Protein AF-A0A1I8GU26-F1 (afdb_monomer)

Structure (mmCIF, N/CA/C/O backbone):
data_AF-A0A1I8GU26-F1
#
_entry.id   AF-A0A1I8GU26-F1
#
loop_
_atom_site.group_PDB
_atom_site.id
_atom_site.type_symbol
_atom_site.label_atom_id
_atom_site.label_alt_id
_atom_site.label_comp_id
_atom_site.label_asym_id
_atom_site.label_entity_id
_atom_site.label_seq_id
_atom_site.pdbx_PDB_ins_code
_atom_site.Cartn_x
_atom_site.Cartn_y
_atom_site.Cartn_z
_atom_site.occupancy
_atom_site.B_iso_or_equiv
_atom_site.auth_seq_id
_atom_site.auth_comp_id
_atom_site.auth_asym_id
_atom_site.auth_atom_id
_atom_site.pdbx_PDB_model_num
ATOM 1 N N . PRO A 1 1 ? 0.086 -17.808 -29.754 1.00 52.16 1 PRO A N 1
ATOM 2 C CA . PRO A 1 1 ? 1.299 -17.183 -30.331 1.00 52.16 1 PRO A CA 1
ATOM 3 C C . PRO A 1 1 ? 2.529 -18.068 -30.088 1.00 52.16 1 PRO A C 1
ATOM 5 O O . PRO A 1 1 ? 2.944 -18.240 -28.947 1.00 52.16 1 PRO A O 1
ATOM 8 N N . GLU A 1 2 ? 3.057 -18.685 -31.145 1.00 65.00 2 GLU A N 1
ATOM 9 C CA . GLU A 1 2 ? 4.268 -19.510 -31.078 1.00 65.00 2 GLU A CA 1
ATOM 10 C C . GLU A 1 2 ? 5.501 -18.603 -30.985 1.00 65.00 2 GLU A C 1
ATOM 12 O O . GLU A 1 2 ? 5.896 -17.970 -31.966 1.00 65.00 2 GLU A O 1
ATOM 17 N N . GLY A 1 3 ? 6.093 -18.501 -29.796 1.00 73.81 3 GLY A N 1
ATOM 18 C CA . GLY A 1 3 ? 7.360 -17.798 -29.618 1.00 73.81 3 GLY A CA 1
ATOM 19 C C . GLY A 1 3 ? 8.488 -18.549 -30.324 1.00 73.81 3 GLY A C 1
ATOM 20 O O . GLY A 1 3 ? 8.673 -19.742 -30.096 1.00 73.81 3 GLY A O 1
ATOM 21 N N . ARG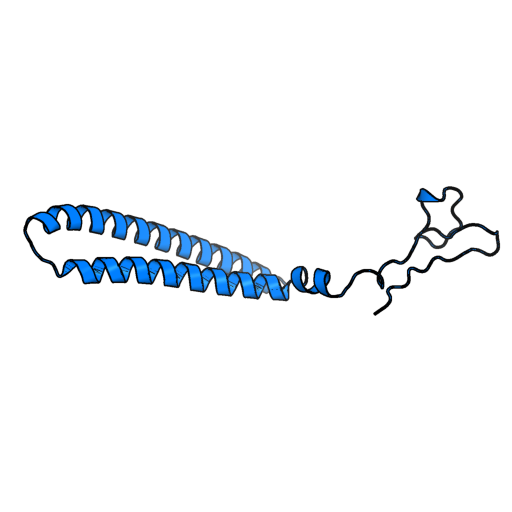 A 1 4 ? 9.241 -17.866 -31.193 1.00 77.12 4 ARG A N 1
ATOM 22 C CA . ARG A 1 4 ? 10.399 -18.443 -31.897 1.00 77.12 4 ARG A CA 1
ATOM 23 C C . ARG A 1 4 ? 11.679 -17.752 -31.466 1.00 77.12 4 ARG A C 1
ATOM 25 O O . ARG A 1 4 ? 11.842 -16.561 -31.723 1.00 77.12 4 ARG A O 1
ATOM 32 N N . ALA A 1 5 ? 12.592 -18.506 -30.867 1.00 84.56 5 ALA A N 1
ATOM 33 C CA . ALA A 1 5 ? 13.937 -18.027 -30.589 1.00 84.56 5 ALA A CA 1
ATOM 34 C C . ALA A 1 5 ? 14.768 -18.000 -31.881 1.00 84.56 5 ALA A C 1
ATOM 36 O O . ALA A 1 5 ? 14.712 -18.940 -32.675 1.00 84.56 5 ALA A O 1
ATOM 37 N N . HIS A 1 6 ? 15.550 -16.937 -32.085 1.00 85.88 6 HIS A N 1
ATOM 38 C CA . HIS A 1 6 ? 16.431 -16.806 -33.248 1.00 85.88 6 HIS A CA 1
ATOM 39 C C . HIS A 1 6 ? 17.897 -16.684 -32.838 1.00 85.88 6 HIS A C 1
ATOM 41 O O . HIS A 1 6 ? 18.242 -16.006 -31.863 1.00 85.88 6 HIS A O 1
ATOM 47 N N . ARG A 1 7 ? 18.766 -17.320 -33.627 1.00 87.19 7 ARG A N 1
ATOM 48 C CA . ARG A 1 7 ? 20.215 -17.335 -33.444 1.00 87.19 7 ARG A CA 1
ATOM 49 C C . ARG A 1 7 ? 20.905 -17.235 -34.802 1.00 87.19 7 ARG A C 1
ATOM 51 O O . ARG A 1 7 ? 20.496 -17.902 -35.746 1.00 87.19 7 ARG A O 1
ATOM 58 N N . VAL A 1 8 ? 21.948 -16.412 -34.893 1.00 87.44 8 VAL A N 1
ATOM 59 C CA . VAL A 1 8 ? 22.626 -16.101 -36.162 1.00 87.44 8 VAL A CA 1
ATOM 60 C C . VAL A 1 8 ? 23.948 -16.855 -36.266 1.00 87.44 8 VAL A C 1
ATOM 62 O O . VAL A 1 8 ? 24.790 -16.770 -35.367 1.00 87.44 8 VAL A O 1
ATOM 65 N N . CYS A 1 9 ? 24.131 -17.571 -37.375 1.00 86.62 9 CYS A N 1
ATOM 66 C CA . CYS A 1 9 ? 25.395 -18.206 -37.735 1.00 86.62 9 CYS A CA 1
ATOM 67 C C . CYS A 1 9 ? 26.225 -17.260 -38.615 1.00 86.62 9 CYS A C 1
ATOM 69 O O . CYS A 1 9 ? 25.715 -16.693 -39.580 1.00 86.62 9 CYS A O 1
ATOM 71 N N . HIS A 1 10 ? 27.497 -17.084 -38.272 1.00 85.94 10 HIS A N 1
ATOM 72 C CA . HIS A 1 10 ? 28.463 -16.330 -39.061 1.00 85.94 10 HIS A CA 1
ATOM 73 C C . HIS A 1 10 ? 28.966 -17.171 -40.244 1.00 85.94 10 HIS A C 1
ATOM 75 O O . HIS A 1 10 ? 29.015 -18.397 -40.168 1.00 85.94 10 HIS A O 1
ATOM 81 N N . SER A 1 11 ? 29.429 -16.524 -41.317 1.00 86.56 11 SER A N 1
ATOM 82 C CA . SER A 1 11 ? 29.968 -17.191 -42.518 1.00 86.56 11 SER A CA 1
ATOM 83 C C . SER A 1 11 ? 31.167 -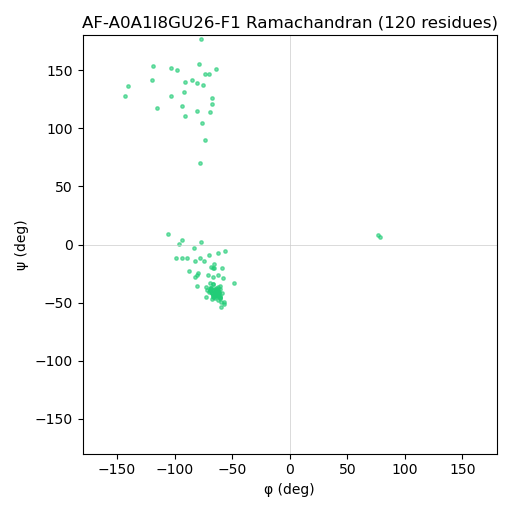18.110 -42.243 1.00 86.56 11 SER A C 1
ATOM 85 O O . SER A 1 11 ? 31.446 -19.014 -43.022 1.00 86.56 11 SER A O 1
ATOM 87 N N . SER A 1 12 ? 31.850 -17.921 -41.111 1.00 85.19 12 SER A N 1
ATOM 88 C CA . SER A 1 12 ? 32.919 -18.806 -40.628 1.00 85.19 12 SER A CA 1
ATOM 89 C C . SER A 1 12 ? 32.418 -20.112 -39.989 1.00 85.19 12 SER A C 1
ATOM 91 O O . SER A 1 12 ? 33.231 -20.875 -39.475 1.00 85.19 12 SER A O 1
ATOM 93 N N . GLY A 1 13 ? 31.103 -20.354 -39.958 1.00 85.00 13 GLY A N 1
ATOM 94 C CA . GLY A 1 13 ? 30.480 -21.518 -39.315 1.00 85.00 13 GLY A CA 1
ATOM 95 C C . GLY A 1 13 ? 30.360 -21.408 -37.791 1.00 85.00 13 GLY A C 1
ATOM 96 O O . GLY A 1 13 ? 29.976 -22.371 -37.130 1.00 85.00 13 GLY A O 1
ATOM 97 N N . ARG A 1 14 ? 30.692 -20.245 -37.215 1.00 86.50 14 ARG A N 1
ATOM 98 C CA . ARG A 1 14 ? 30.631 -19.978 -35.770 1.00 86.50 14 ARG A CA 1
ATOM 99 C C . ARG A 1 14 ? 29.408 -19.142 -35.406 1.00 86.50 14 ARG A C 1
ATOM 101 O O . ARG A 1 14 ? 28.922 -18.347 -36.204 1.00 86.50 14 ARG A O 1
ATOM 108 N N . TRP A 1 15 ? 28.917 -19.297 -34.182 1.00 88.25 15 TRP A N 1
ATOM 109 C CA . TRP A 1 15 ? 27.800 -18.497 -33.676 1.00 88.25 15 TRP A CA 1
ATOM 110 C C . TRP A 1 15 ? 28.237 -17.071 -33.354 1.00 88.25 15 TRP A C 1
ATOM 112 O O . TRP A 1 15 ? 29.358 -16.858 -32.898 1.00 88.25 15 TRP A O 1
ATOM 122 N N . LEU A 1 16 ? 27.339 -16.105 -33.546 1.00 88.00 16 LEU A N 1
ATOM 123 C CA . LEU A 1 16 ? 27.596 -14.722 -33.153 1.00 88.00 16 LEU A CA 1
ATOM 124 C C . LEU A 1 16 ? 27.363 -14.499 -31.652 1.00 88.00 16 LEU A C 1
ATOM 126 O O . LEU A 1 16 ? 26.412 -15.025 -31.064 1.00 88.00 16 LEU A O 1
ATOM 130 N N . GLY A 1 17 ? 28.254 -13.723 -31.038 1.00 84.75 17 GLY A N 1
ATOM 131 C CA . GLY A 1 17 ? 28.089 -13.137 -29.711 1.00 84.75 17 GLY A CA 1
ATOM 132 C C . GLY A 1 17 ? 27.158 -11.924 -29.733 1.00 84.75 17 GLY A C 1
ATOM 133 O O . GLY A 1 17 ? 26.667 -11.510 -30.784 1.00 84.75 17 GLY A O 1
ATOM 134 N N . GLY A 1 18 ? 26.891 -11.355 -28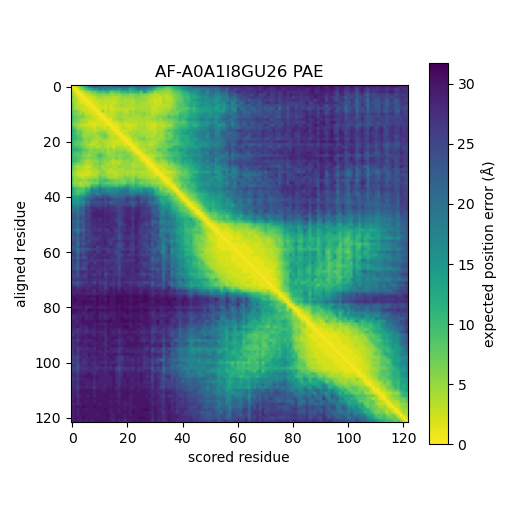.554 1.00 78.19 18 GLY A N 1
ATOM 135 C CA . GLY A 1 18 ? 26.040 -10.158 -28.427 1.00 78.19 18 GLY A CA 1
ATOM 136 C C . GLY A 1 18 ? 26.674 -8.901 -29.027 1.00 78.19 18 GLY A C 1
ATOM 137 O O . GLY A 1 18 ? 25.978 -7.951 -29.358 1.00 78.19 18 GLY A O 1
ATOM 138 N N . ASP A 1 19 ? 27.988 -8.939 -29.202 1.00 79.88 19 ASP A N 1
ATOM 139 C CA . ASP A 1 19 ? 28.847 -7.955 -29.853 1.00 79.88 19 ASP A CA 1
ATOM 140 C C . ASP A 1 19 ? 28.894 -8.100 -31.385 1.00 79.88 19 ASP A C 1
ATOM 142 O O . ASP A 1 19 ? 29.538 -7.301 -32.057 1.00 79.88 19 ASP A O 1
ATOM 146 N N . GLY A 1 20 ? 28.223 -9.107 -31.959 1.00 78.81 20 GLY A N 1
ATOM 147 C CA . GLY A 1 20 ? 28.213 -9.343 -33.405 1.00 78.81 20 GLY A CA 1
ATOM 148 C C . GLY A 1 20 ? 29.496 -9.980 -33.948 1.00 78.81 20 GLY A C 1
ATOM 149 O O . GLY A 1 20 ? 29.632 -10.124 -35.163 1.00 78.81 20 GLY A O 1
ATOM 150 N N . HIS A 1 21 ? 30.409 -10.414 -33.075 1.00 83.75 21 HIS A N 1
ATOM 151 C CA . HIS A 1 21 ? 31.614 -11.146 -33.456 1.00 83.75 21 HIS A CA 1
ATOM 152 C C . HIS A 1 21 ? 31.426 -12.664 -33.294 1.00 83.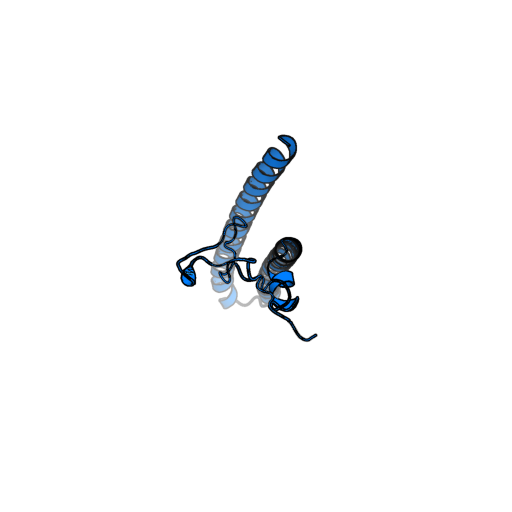75 21 HIS A C 1
ATOM 154 O O . HIS A 1 21 ? 30.649 -13.114 -32.447 1.00 83.75 21 HIS A O 1
ATOM 160 N N . PRO A 1 22 ? 32.102 -13.494 -34.111 1.00 82.88 22 PRO A N 1
ATOM 161 C CA . PRO A 1 22 ? 32.026 -14.943 -33.978 1.00 82.88 22 PRO A CA 1
ATOM 162 C C . PRO A 1 22 ? 32.685 -15.386 -32.669 1.00 82.88 22 PRO A C 1
ATOM 164 O O . PRO A 1 22 ? 33.875 -15.159 -32.455 1.00 82.88 22 PRO A O 1
ATOM 167 N N . VAL A 1 23 ? 31.921 -16.053 -31.807 1.00 84.88 23 VAL A N 1
ATOM 168 C CA . VAL A 1 23 ? 32.431 -16.574 -30.536 1.00 84.88 23 VAL A CA 1
ATOM 169 C C . VAL A 1 23 ? 32.948 -17.999 -30.701 1.00 84.88 23 VAL A C 1
ATOM 171 O O . VAL A 1 23 ? 32.349 -18.830 -31.383 1.00 84.88 23 VAL A O 1
ATOM 174 N N . GLU A 1 24 ? 34.069 -18.292 -30.047 1.00 80.94 24 GLU A N 1
ATOM 175 C CA . GLU A 1 24 ? 34.635 -19.645 -29.982 1.00 80.94 24 GLU A CA 1
ATOM 176 C C . GLU A 1 24 ? 33.926 -20.499 -28.923 1.00 80.94 24 GLU A C 1
ATOM 178 O O . GLU A 1 24 ? 33.662 -21.681 -29.122 1.00 80.94 24 GLU A O 1
ATOM 183 N N . ASN A 1 25 ? 33.536 -19.861 -27.817 1.00 78.81 25 ASN A N 1
ATOM 184 C CA . ASN A 1 25 ? 32.811 -20.498 -26.727 1.00 78.81 25 ASN A CA 1
ATOM 185 C C . ASN A 1 25 ? 31.306 -20.311 -26.907 1.00 78.81 25 ASN A C 1
ATOM 187 O O . ASN A 1 25 ? 30.798 -19.187 -26.863 1.00 78.81 25 ASN A O 1
ATOM 191 N N . ILE A 1 26 ? 30.581 -21.423 -27.042 1.00 76.19 26 ILE A N 1
ATOM 192 C CA . ILE A 1 26 ? 29.134 -21.411 -27.280 1.00 76.19 26 ILE A CA 1
ATOM 193 C C . ILE A 1 26 ? 28.344 -20.760 -26.137 1.00 76.19 26 ILE A C 1
ATOM 195 O O . ILE A 1 26 ? 27.294 -20.184 -26.378 1.00 76.19 26 ILE A O 1
ATOM 199 N N . SER A 1 27 ? 28.867 -20.775 -24.910 1.00 75.12 27 SER A N 1
ATOM 200 C CA . SER A 1 27 ? 28.254 -20.150 -23.730 1.00 75.12 27 SER A CA 1
ATOM 201 C C . SER A 1 27 ? 28.193 -18.619 -23.814 1.00 75.12 27 SER A C 1
ATOM 203 O O . SER A 1 27 ? 27.399 -18.008 -23.109 1.00 75.12 27 SER A O 1
ATOM 205 N N . LYS A 1 28 ? 29.013 -17.992 -24.672 1.00 79.06 28 LYS A N 1
ATOM 206 C CA . LYS A 1 28 ? 29.024 -16.535 -24.904 1.00 79.06 28 LYS A CA 1
ATOM 207 C C . LYS 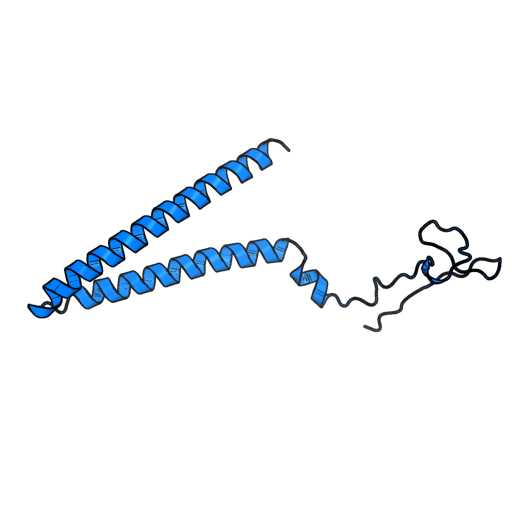A 1 28 ? 28.192 -16.102 -26.113 1.00 79.06 28 LYS A C 1
ATOM 209 O O . LYS A 1 28 ? 28.152 -14.920 -26.444 1.00 79.06 28 LYS A O 1
ATOM 214 N N . SER A 1 29 ? 27.555 -17.042 -26.806 1.00 81.50 29 SER A N 1
ATOM 215 C CA . SER A 1 29 ? 26.759 -16.727 -27.989 1.00 81.50 29 SER A CA 1
ATOM 216 C C . SER A 1 29 ? 25.482 -15.982 -27.630 1.00 81.50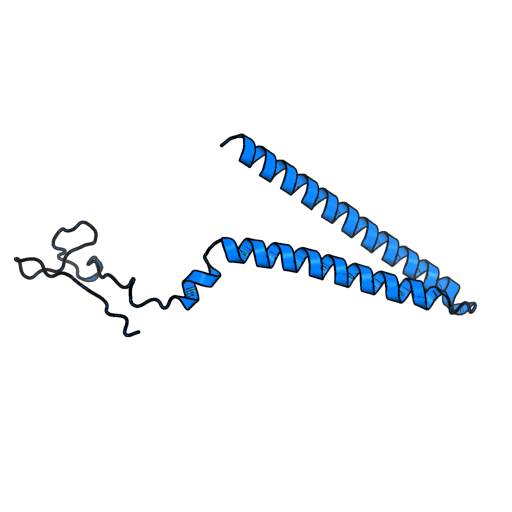 29 SER A C 1
ATOM 218 O O . SER A 1 29 ? 24.839 -16.300 -26.628 1.00 81.50 29 SER A O 1
ATOM 220 N N . PHE A 1 30 ? 25.047 -15.094 -28.511 1.00 85.25 30 PHE A N 1
ATOM 221 C CA . PHE A 1 30 ? 23.775 -14.414 -28.364 1.00 85.25 30 PHE A CA 1
ATOM 222 C C . PHE A 1 30 ? 22.626 -15.244 -28.933 1.00 85.25 30 PHE A C 1
ATOM 224 O O . PHE A 1 30 ? 22.750 -15.909 -29.961 1.00 85.25 30 PHE A O 1
ATOM 231 N N . SER A 1 31 ? 21.482 -15.224 -28.259 1.00 85.06 31 SER A N 1
ATOM 232 C CA . SER A 1 31 ? 20.243 -15.834 -28.739 1.00 85.06 31 SER A CA 1
ATOM 233 C C . SER A 1 31 ? 19.081 -14.944 -28.325 1.00 85.06 31 SER A C 1
ATOM 235 O O . SER A 1 31 ? 18.976 -14.549 -27.165 1.00 85.06 31 SER A O 1
ATOM 237 N N . ASN A 1 32 ? 18.237 -14.588 -29.291 1.00 82.12 32 ASN A N 1
ATOM 238 C CA . ASN A 1 32 ? 17.131 -13.677 -29.057 1.00 82.12 32 ASN A CA 1
ATOM 239 C C . ASN A 1 32 ? 15.879 -14.473 -28.663 1.00 82.12 32 ASN A C 1
ATOM 241 O O . ASN A 1 32 ? 15.295 -15.166 -29.495 1.00 82.12 32 ASN A O 1
ATOM 245 N N . TYR A 1 33 ? 15.482 -14.342 -27.396 1.00 81.94 33 TYR A N 1
ATOM 246 C CA . TYR A 1 33 ? 14.303 -14.983 -26.803 1.00 81.94 33 TYR A CA 1
ATOM 247 C C . TYR A 1 33 ? 13.139 -14.009 -26.567 1.00 81.94 33 TYR A C 1
ATOM 249 O O . TYR A 1 33 ? 12.162 -14.374 -25.918 1.00 81.94 33 TYR A O 1
ATOM 257 N N . SER A 1 34 ? 13.215 -12.772 -27.069 1.00 74.88 34 SER A N 1
ATOM 258 C CA . SER A 1 34 ? 12.222 -11.714 -26.790 1.00 74.88 34 SER A CA 1
ATOM 259 C C . SER A 1 34 ? 10.788 -12.086 -27.186 1.00 74.88 34 SER A C 1
ATOM 261 O O . SER A 1 34 ? 9.834 -11.671 -26.542 1.00 74.88 34 SER A O 1
ATOM 263 N N . THR A 1 35 ? 10.634 -12.931 -28.199 1.00 72.94 35 THR A N 1
ATOM 264 C CA . THR A 1 35 ? 9.360 -13.470 -28.697 1.00 72.94 35 THR A CA 1
ATOM 265 C C . THR A 1 35 ? 8.843 -14.671 -27.900 1.00 72.94 35 THR A C 1
ATOM 267 O O . THR A 1 35 ? 7.697 -15.073 -28.084 1.00 72.94 35 THR A O 1
ATOM 270 N N . CYS A 1 36 ? 9.679 -15.281 -27.054 1.00 73.81 36 CYS A N 1
ATOM 271 C CA . CYS A 1 36 ? 9.337 -16.458 -26.250 1.00 73.81 36 CYS A CA 1
ATOM 272 C C . CYS A 1 36 ? 8.702 -16.076 -24.907 1.00 73.81 36 CYS A C 1
ATOM 274 O O . CYS A 1 36 ? 7.974 -16.877 -24.323 1.00 73.81 36 CYS A O 1
ATOM 276 N N . PHE A 1 37 ? 8.946 -14.855 -24.429 1.00 66.12 37 PHE A N 1
ATOM 277 C CA . PHE A 1 37 ? 8.293 -14.335 -23.235 1.00 66.12 37 PHE A CA 1
ATOM 278 C C . PHE A 1 37 ? 6.890 -13.841 -23.595 1.00 66.12 37 PHE A C 1
ATOM 280 O O . PHE A 1 37 ? 6.714 -12.913 -24.384 1.00 66.12 37 PHE A O 1
ATOM 287 N N . SER A 1 38 ? 5.873 -14.503 -23.039 1.00 62.78 38 SER A N 1
ATOM 288 C CA . SER A 1 38 ? 4.480 -14.100 -23.226 1.00 62.78 38 SER A CA 1
ATOM 289 C C . SER A 1 38 ? 4.243 -12.709 -22.608 1.00 62.78 38 SER A C 1
ATOM 291 O O . SER A 1 38 ? 4.877 -12.366 -21.606 1.00 62.78 38 SER A O 1
ATOM 293 N N . PRO A 1 39 ? 3.299 -11.909 -23.138 1.00 59.34 39 PRO A N 1
ATOM 294 C CA . PRO A 1 39 ? 3.006 -10.571 -22.617 1.00 59.34 39 PRO A CA 1
ATOM 295 C C . PRO A 1 39 ? 2.489 -10.565 -21.168 1.00 59.34 39 PRO A C 1
ATOM 297 O O . PRO A 1 39 ? 2.346 -9.496 -20.577 1.00 59.34 39 PRO A O 1
ATOM 300 N N . PHE A 1 40 ? 2.222 -11.735 -20.579 1.00 55.97 40 PHE A N 1
ATOM 301 C CA . PHE A 1 40 ? 1.684 -11.861 -19.230 1.00 55.97 40 PHE A CA 1
ATOM 302 C C . PHE A 1 40 ? 2.688 -11.444 -18.144 1.00 55.97 40 PHE A C 1
ATOM 304 O O . PHE A 1 40 ? 2.292 -10.866 -17.138 1.00 55.97 40 PHE A O 1
ATOM 311 N N . SER A 1 41 ? 3.994 -11.664 -18.350 1.00 54.94 41 SER A N 1
ATOM 312 C CA . SER A 1 41 ? 5.006 -11.296 -17.343 1.00 54.94 41 SER A CA 1
ATOM 313 C C . SER A 1 41 ? 5.359 -9.805 -17.362 1.00 54.94 41 SER A C 1
ATOM 315 O O . SER A 1 41 ? 5.798 -9.254 -16.355 1.00 54.94 41 SER A O 1
ATOM 317 N N . ASN A 1 42 ? 5.164 -9.146 -18.503 1.00 53.81 42 ASN A N 1
ATOM 318 C CA . ASN A 1 42 ? 5.585 -7.763 -18.731 1.00 53.81 42 ASN A CA 1
ATOM 319 C C . ASN A 1 42 ? 4.561 -6.781 -18.152 1.00 53.81 42 ASN A C 1
ATOM 321 O O . ASN A 1 42 ? 4.913 -5.680 -17.752 1.00 53.81 42 ASN A O 1
ATOM 325 N N . GLN A 1 43 ? 3.292 -7.192 -18.091 1.00 52.03 43 GLN A N 1
ATOM 326 C CA . GLN A 1 43 ? 2.185 -6.378 -17.588 1.00 52.03 43 GLN A CA 1
ATOM 327 C C . GLN A 1 43 ? 2.244 -6.178 -16.064 1.00 52.03 43 GLN A C 1
ATOM 329 O O . GLN A 1 43 ? 1.760 -5.175 -15.552 1.00 52.03 43 GLN A O 1
ATOM 334 N N . PHE A 1 44 ? 2.875 -7.110 -15.341 1.00 50.62 44 PHE A N 1
ATOM 335 C CA . PHE A 1 44 ? 3.103 -6.991 -13.898 1.00 50.62 44 PHE A CA 1
ATOM 336 C C . PHE A 1 44 ? 4.314 -6.100 -13.559 1.00 50.62 44 PHE A C 1
ATOM 338 O O . PHE A 1 44 ? 4.359 -5.499 -12.491 1.00 50.62 44 PHE A O 1
ATOM 345 N N . LEU A 1 45 ? 5.289 -6.003 -14.471 1.00 53.84 45 LEU A N 1
ATOM 346 C CA . LEU A 1 45 ? 6.532 -5.241 -14.282 1.00 53.84 45 LEU A CA 1
ATOM 347 C C . LEU A 1 45 ? 6.501 -3.847 -14.929 1.00 53.84 45 LEU A C 1
ATOM 349 O O . LEU A 1 45 ? 7.378 -3.031 -14.647 1.00 53.84 45 LEU A O 1
ATOM 353 N N . ASP A 1 46 ? 5.507 -3.556 -15.772 1.00 53.94 46 ASP A N 1
ATOM 354 C CA . ASP A 1 46 ? 5.292 -2.221 -16.321 1.00 53.94 46 ASP A CA 1
ATOM 355 C C . ASP A 1 46 ? 4.822 -1.290 -15.192 1.00 53.94 46 ASP A C 1
ATOM 357 O O . ASP A 1 46 ? 3.754 -1.478 -14.606 1.00 53.94 46 ASP A O 1
ATOM 361 N N . GLY A 1 47 ? 5.644 -0.294 -14.846 1.00 53.53 47 GLY A N 1
ATOM 362 C CA . GLY A 1 47 ? 5.502 0.560 -13.656 1.00 53.53 47 GLY A CA 1
ATOM 363 C C . GLY A 1 47 ? 4.169 1.314 -13.514 1.00 53.53 47 GLY A C 1
ATOM 364 O O . GLY A 1 47 ? 3.921 1.914 -12.470 1.00 53.53 47 GLY A O 1
ATOM 365 N N . LYS A 1 48 ? 3.286 1.249 -14.518 1.00 52.69 48 LYS A N 1
ATOM 366 C CA . LYS A 1 48 ? 1.878 1.656 -14.424 1.00 52.69 48 LYS A CA 1
ATOM 367 C C . LYS A 1 48 ? 1.076 0.808 -13.428 1.00 52.69 48 LYS A C 1
ATOM 369 O O . LYS A 1 48 ? 0.331 1.376 -12.638 1.00 52.69 48 LYS A O 1
ATOM 374 N N . SER A 1 49 ? 1.277 -0.511 -13.406 1.00 53.94 49 SER A N 1
ATOM 375 C CA . SER A 1 49 ? 0.542 -1.428 -12.518 1.00 53.94 49 SER A CA 1
ATOM 376 C C . SER A 1 49 ? 0.915 -1.218 -11.044 1.00 53.94 49 SER A C 1
ATOM 378 O O . SER A 1 49 ? 0.059 -1.189 -10.163 1.00 53.94 49 SER A O 1
ATOM 380 N N . SER A 1 50 ? 2.194 -0.939 -10.768 1.00 57.41 50 SER A N 1
ATOM 381 C CA . SER A 1 50 ? 2.676 -0.659 -9.407 1.00 57.41 50 SER A CA 1
ATOM 382 C C . SER A 1 50 ? 2.005 0.575 -8.778 1.00 57.41 50 SER A C 1
ATOM 384 O O . SER A 1 50 ? 1.645 0.560 -7.600 1.00 57.41 50 SER A O 1
ATOM 386 N N . ALA A 1 51 ? 1.759 1.626 -9.570 1.00 61.81 51 ALA A N 1
ATOM 387 C CA . ALA A 1 51 ? 1.067 2.824 -9.094 1.00 61.81 51 ALA A CA 1
ATOM 388 C C . ALA A 1 51 ? -0.410 2.551 -8.763 1.00 61.81 51 ALA A C 1
ATOM 390 O O . ALA A 1 51 ? -0.903 3.010 -7.734 1.00 61.81 51 ALA A O 1
ATOM 391 N N . GLU A 1 52 ? -1.107 1.777 -9.595 1.00 65.31 52 GLU A N 1
ATOM 392 C CA . GLU A 1 52 ? -2.513 1.425 -9.365 1.00 65.31 52 GLU A CA 1
ATOM 393 C C . GLU A 1 52 ? -2.677 0.543 -8.125 1.00 65.31 52 GLU A C 1
ATOM 395 O O . GLU A 1 52 ? -3.509 0.836 -7.266 1.00 65.31 52 GLU A O 1
ATOM 400 N N . ILE A 1 53 ? -1.825 -0.475 -7.968 1.00 73.31 53 ILE A N 1
ATOM 401 C CA . ILE A 1 53 ? -1.834 -1.359 -6.794 1.00 73.31 53 ILE A CA 1
ATOM 402 C C . ILE A 1 53 ? -1.525 -0.563 -5.517 1.00 73.31 53 ILE A C 1
ATOM 404 O O . ILE A 1 53 ? -2.148 -0.794 -4.480 1.00 73.31 53 ILE A O 1
ATOM 408 N N . SER A 1 54 ? -0.614 0.414 -5.589 1.00 74.06 54 SER A N 1
ATOM 409 C CA . SER A 1 54 ? -0.293 1.288 -4.457 1.00 74.06 54 SER A CA 1
ATOM 410 C C . SER A 1 54 ? -1.471 2.179 -4.051 1.00 74.06 54 SER A C 1
ATOM 412 O O . SER A 1 54 ? -1.748 2.296 -2.859 1.00 74.06 54 SER A O 1
ATOM 414 N N . ILE A 1 55 ? -2.188 2.774 -5.010 1.00 77.31 55 ILE A N 1
ATOM 415 C CA . I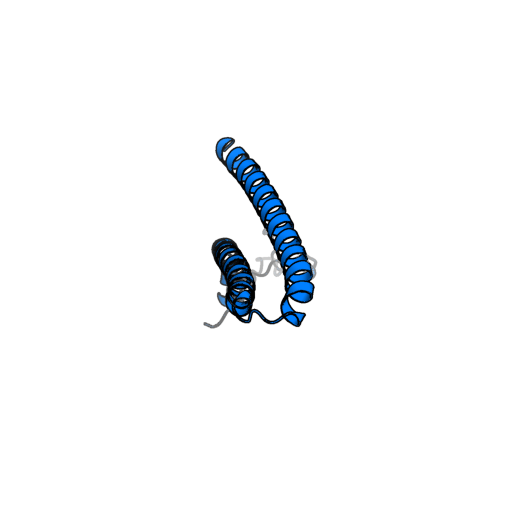LE A 1 55 ? -3.358 3.623 -4.732 1.00 77.31 55 ILE A CA 1
ATOM 416 C C . ILE A 1 55 ? -4.499 2.787 -4.144 1.00 77.31 55 ILE A C 1
ATOM 418 O O . ILE A 1 55 ? -5.118 3.180 -3.155 1.00 77.31 55 ILE A O 1
ATOM 422 N N . ILE A 1 56 ? -4.760 1.617 -4.727 1.00 85.00 56 ILE A N 1
ATOM 423 C CA . ILE A 1 56 ? -5.813 0.705 -4.271 1.00 85.00 56 ILE A CA 1
ATOM 424 C C . ILE A 1 56 ? -5.505 0.198 -2.856 1.00 85.00 56 ILE A C 1
ATOM 426 O O . ILE A 1 56 ? -6.398 0.180 -2.007 1.00 85.00 56 ILE A O 1
ATOM 430 N N . GLY A 1 57 ? -4.245 -0.151 -2.576 1.00 84.38 57 GLY A N 1
ATOM 431 C CA . GLY A 1 57 ? -3.796 -0.573 -1.250 1.00 84.38 57 GLY A CA 1
ATOM 432 C C . GLY A 1 57 ? -3.975 0.507 -0.181 1.00 84.38 57 GLY A C 1
ATOM 433 O O . GLY A 1 57 ? -4.456 0.208 0.912 1.00 84.38 57 GLY A O 1
ATOM 434 N N . ASP A 1 58 ? -3.660 1.763 -0.503 1.00 79.12 58 ASP A N 1
ATOM 435 C CA . ASP A 1 58 ? -3.804 2.894 0.424 1.00 79.12 58 ASP A CA 1
ATOM 436 C C . ASP A 1 58 ? -5.283 3.165 0.764 1.00 79.12 58 ASP A C 1
ATOM 438 O O . ASP A 1 58 ? -5.665 3.263 1.934 1.00 79.12 58 ASP A O 1
ATOM 442 N N . VAL A 1 59 ? -6.155 3.174 -0.252 1.00 86.06 59 VAL A N 1
ATOM 443 C CA . VAL A 1 59 ? -7.604 3.370 -0.070 1.00 86.06 59 VAL A CA 1
ATOM 444 C C . VAL A 1 59 ? -8.232 2.215 0.714 1.00 86.06 59 VAL A C 1
ATOM 446 O O . VAL A 1 59 ? -8.989 2.460 1.653 1.00 86.06 59 VAL A O 1
ATOM 449 N N . LEU A 1 60 ? -7.910 0.961 0.380 1.00 86.94 60 LEU A N 1
ATOM 450 C CA . LEU A 1 60 ? -8.438 -0.217 1.082 1.00 86.94 60 LEU A CA 1
ATOM 451 C C . LEU A 1 60 ? -8.004 -0.256 2.549 1.00 86.94 60 LEU A C 1
ATOM 453 O O . LEU A 1 60 ? -8.829 -0.533 3.421 1.00 86.94 60 LEU A O 1
ATOM 457 N N . SER A 1 61 ? -6.735 0.050 2.825 1.00 84.75 61 SER A N 1
ATOM 458 C CA . SER A 1 61 ? -6.197 0.096 4.187 1.00 84.75 61 SER A CA 1
ATOM 459 C C . SER A 1 61 ? -6.906 1.164 5.024 1.00 84.75 61 SER A C 1
ATOM 461 O O . SER A 1 61 ? -7.412 0.879 6.113 1.00 84.75 61 SER A O 1
ATOM 463 N N . SER A 1 62 ? -7.045 2.373 4.470 1.00 78.31 62 SER A N 1
ATOM 464 C CA . SER A 1 62 ? -7.752 3.484 5.110 1.00 78.31 62 SER A CA 1
ATOM 465 C C . SER A 1 62 ? -9.227 3.155 5.383 1.00 78.31 62 SER A C 1
ATOM 467 O O . SER A 1 62 ? -9.718 3.343 6.499 1.00 78.31 62 SER A O 1
ATOM 469 N N . MET A 1 63 ? -9.927 2.572 4.403 1.00 82.88 63 MET A N 1
ATOM 470 C CA . MET A 1 63 ? -11.338 2.196 4.536 1.00 82.88 63 MET A CA 1
ATOM 471 C C . MET A 1 63 ? -11.550 1.083 5.566 1.00 82.88 63 MET A C 1
ATOM 473 O O . MET A 1 63 ? -12.448 1.190 6.401 1.00 82.88 63 MET A O 1
ATOM 477 N N . SER A 1 64 ? -10.715 0.040 5.563 1.00 82.44 64 SER A N 1
ATOM 478 C CA . SER A 1 64 ? -10.790 -1.044 6.551 1.00 82.44 64 SER A CA 1
ATOM 479 C C . SER A 1 64 ? -10.619 -0.518 7.977 1.00 82.44 64 SER A C 1
ATOM 481 O O . SER A 1 64 ? -11.344 -0.920 8.890 1.00 82.44 64 SER A O 1
ATOM 483 N N . LEU A 1 65 ? -9.676 0.406 8.171 1.00 75.69 65 LEU A N 1
ATOM 484 C CA . LEU A 1 65 ? -9.415 1.010 9.470 1.00 75.69 65 LEU A CA 1
ATOM 485 C C . LEU A 1 65 ? -10.584 1.899 9.925 1.00 75.69 65 LEU A C 1
ATOM 487 O O . LEU A 1 65 ? -11.003 1.826 11.081 1.00 75.69 65 LEU A O 1
ATOM 491 N N . ALA A 1 66 ? -11.160 2.681 9.007 1.00 77.31 66 ALA A N 1
ATOM 492 C CA . ALA A 1 66 ? -12.329 3.515 9.273 1.00 77.31 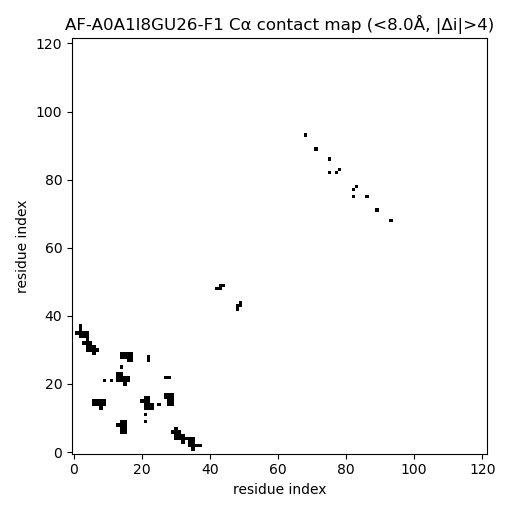66 ALA A CA 1
ATOM 493 C C . ALA A 1 66 ? -13.563 2.682 9.657 1.00 77.31 66 ALA A C 1
ATOM 495 O O . ALA A 1 66 ? -14.247 3.015 10.625 1.00 77.31 66 ALA A O 1
ATOM 496 N N . PHE A 1 67 ? -13.823 1.574 8.955 1.00 82.25 67 PHE A N 1
ATOM 497 C CA . PHE A 1 67 ? -14.926 0.665 9.280 1.00 82.25 67 PHE A CA 1
ATOM 498 C C . PHE A 1 67 ? -14.750 0.005 10.646 1.00 82.25 67 PHE A C 1
ATOM 500 O O . PHE A 1 67 ? -15.709 -0.042 11.416 1.00 82.25 67 PHE A O 1
ATOM 507 N N . ALA A 1 68 ? -13.541 -0.453 10.983 1.00 77.12 68 ALA A N 1
ATOM 508 C CA . ALA A 1 68 ? -13.266 -1.006 12.305 1.00 77.12 68 ALA A CA 1
ATOM 509 C C . ALA A 1 68 ? -13.605 0.016 13.403 1.00 77.12 68 ALA A C 1
ATOM 511 O O . ALA A 1 68 ? -14.376 -0.283 14.314 1.00 77.12 68 ALA A O 1
ATOM 512 N N . VAL A 1 69 ? -13.120 1.253 13.267 1.00 70.81 69 VAL A N 1
ATOM 513 C CA . VAL A 1 69 ? -13.416 2.346 14.204 1.00 70.81 69 VAL A CA 1
ATOM 514 C C . VAL A 1 69 ? -14.916 2.650 14.278 1.00 70.81 69 VAL A C 1
ATOM 516 O O . VAL A 1 69 ? -15.462 2.765 15.376 1.00 70.81 69 VAL A O 1
ATOM 519 N N . ALA A 1 70 ? -15.598 2.745 13.134 1.00 72.62 70 ALA A N 1
ATOM 520 C CA . ALA A 1 70 ? -17.026 3.045 13.067 1.00 72.62 70 ALA A CA 1
ATOM 521 C C . ALA A 1 70 ? -17.871 1.989 13.788 1.00 72.62 70 ALA A C 1
ATOM 523 O O . ALA A 1 70 ? -18.726 2.344 14.599 1.00 72.62 70 ALA A O 1
ATOM 524 N N . ILE A 1 71 ? -17.590 0.702 13.557 1.00 76.56 71 ILE A N 1
ATOM 525 C CA . ILE A 1 71 ? -18.292 -0.409 14.209 1.00 76.56 71 ILE A CA 1
ATOM 526 C C . ILE A 1 71 ? -18.176 -0.271 15.725 1.00 76.56 71 ILE A C 1
ATOM 528 O O . ILE A 1 71 ? -19.184 -0.247 16.431 1.00 76.56 71 ILE A O 1
ATOM 532 N N . PHE A 1 72 ? -16.969 -0.100 16.250 1.00 63.75 72 PHE A N 1
ATOM 533 C CA . PHE A 1 72 ? -16.806 0.027 17.689 1.00 63.75 72 PHE A CA 1
ATOM 534 C C . PHE A 1 72 ? -17.419 1.313 18.281 1.00 63.75 72 PHE A C 1
ATOM 536 O O . PHE A 1 72 ? -17.948 1.276 19.394 1.00 63.75 72 PHE A O 1
ATOM 543 N N . CYS A 1 73 ? -17.407 2.435 17.553 1.00 60.72 73 CYS A N 1
ATOM 544 C CA . CYS A 1 73 ? -18.116 3.653 17.957 1.00 60.72 73 CYS A CA 1
ATOM 545 C C . CYS A 1 73 ? -19.637 3.434 18.018 1.00 60.72 73 CYS A C 1
ATOM 547 O O . CYS A 1 73 ? -20.278 3.879 18.970 1.00 60.72 73 CYS A O 1
ATOM 549 N N . CYS A 1 74 ? -20.216 2.705 17.058 1.00 66.38 74 CYS A N 1
ATOM 550 C CA . CYS A 1 74 ? -21.639 2.360 17.046 1.00 66.38 74 CYS A CA 1
ATOM 551 C C . CYS A 1 74 ? -22.027 1.448 18.224 1.00 66.38 74 CYS A C 1
ATOM 553 O O . CYS A 1 74 ? -23.040 1.685 18.884 1.00 66.38 74 CYS A O 1
ATOM 555 N N . TYR A 1 75 ? -21.194 0.458 18.564 1.00 61.56 75 TYR A N 1
ATOM 556 C CA . TYR A 1 75 ? -21.424 -0.428 19.716 1.00 61.56 75 TYR A CA 1
ATOM 557 C C . TYR A 1 75 ? -21.249 0.261 21.088 1.00 61.56 75 TYR A C 1
ATOM 559 O O . TYR A 1 75 ? -21.655 -0.292 22.114 1.00 61.56 75 TYR A O 1
ATOM 567 N N . SER A 1 76 ? -20.739 1.499 21.126 1.00 53.41 76 SER A N 1
ATOM 568 C CA . SER A 1 76 ? -20.668 2.339 22.336 1.00 53.41 76 SER A CA 1
ATOM 569 C C . SER A 1 76 ? -22.054 2.757 22.867 1.00 53.41 76 SER A C 1
ATOM 571 O O . SER A 1 76 ? -22.185 3.132 24.032 1.00 53.41 76 SER A O 1
ATOM 573 N N . SER A 1 77 ? -23.113 2.646 22.050 1.00 53.00 77 SER A N 1
ATOM 574 C CA . SER A 1 77 ? -24.486 2.990 22.452 1.00 53.00 77 SER A CA 1
ATOM 575 C C . SER A 1 77 ? -25.139 1.962 23.398 1.00 53.00 77 SER A C 1
ATOM 577 O O . SER A 1 77 ? -26.108 2.287 24.085 1.00 53.00 77 SER A O 1
ATOM 579 N N . LEU A 1 78 ? -24.579 0.749 23.547 1.00 54.81 78 LEU A N 1
ATOM 580 C CA . LEU A 1 78 ? -25.024 -0.217 24.566 1.00 54.81 78 LEU A CA 1
ATOM 581 C C . LEU A 1 78 ? -24.470 0.172 25.954 1.00 54.81 78 LEU A C 1
ATOM 583 O O . LEU A 1 78 ? -23.557 -0.441 26.513 1.00 54.81 78 LEU A O 1
ATOM 587 N N . SER A 1 79 ? -24.994 1.265 26.507 1.00 52.31 79 SER A N 1
ATOM 588 C CA . SER A 1 79 ? -24.623 1.805 27.815 1.00 52.31 79 SER A CA 1
ATOM 589 C C . SER A 1 79 ? -25.190 0.948 28.953 1.00 52.31 79 SER A C 1
ATOM 591 O O . SER A 1 79 ? -26.270 1.201 29.480 1.00 52.31 79 SER A O 1
ATOM 593 N N . SER A 1 80 ? -24.416 -0.045 29.385 1.00 54.66 80 SER A N 1
ATOM 594 C CA . SER A 1 80 ? -24.528 -0.679 30.706 1.00 54.66 80 SER A CA 1
ATOM 595 C C . SER A 1 80 ? -23.217 -0.485 31.480 1.00 54.66 80 SER A C 1
ATOM 597 O O . SER A 1 80 ? -22.161 -0.350 30.870 1.00 54.66 80 SER A O 1
ATOM 599 N N . VAL A 1 81 ? -23.247 -0.476 32.820 1.00 56.84 81 VAL A N 1
ATOM 600 C CA . VAL A 1 81 ? -22.094 -0.191 33.717 1.00 56.84 81 VAL A CA 1
ATOM 601 C C . VAL A 1 81 ? -20.810 -0.968 33.369 1.00 56.84 81 VAL A C 1
ATOM 603 O O . VAL A 1 81 ? -19.716 -0.415 33.465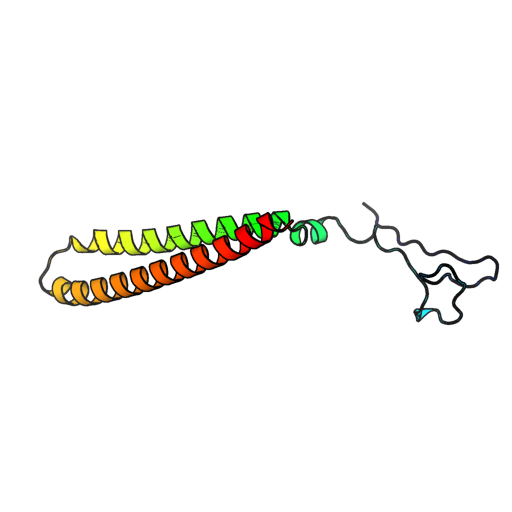 1.00 56.84 81 VAL A O 1
ATOM 606 N N . ARG A 1 82 ? -20.928 -2.202 32.862 1.00 65.81 82 ARG A N 1
ATOM 607 C CA . ARG A 1 82 ? -19.804 -3.035 32.390 1.00 65.81 82 ARG A CA 1
ATOM 608 C C . ARG A 1 82 ? -19.097 -2.473 31.141 1.00 65.81 82 ARG A C 1
ATOM 610 O O . ARG A 1 82 ? -17.895 -2.659 30.980 1.00 65.81 82 ARG A O 1
ATOM 617 N N . ASN A 1 83 ? -19.803 -1.714 30.301 1.00 59.00 83 ASN A N 1
ATOM 618 C CA . ASN A 1 83 ? -19.268 -1.092 29.087 1.00 59.00 83 ASN A CA 1
ATOM 619 C C . ASN A 1 83 ? -18.443 0.180 29.372 1.00 59.00 83 ASN A C 1
ATOM 621 O O . ASN A 1 83 ? -17.731 0.647 28.490 1.00 59.00 83 ASN A O 1
ATOM 625 N N . LYS A 1 84 ? -18.464 0.737 30.598 1.00 58.19 84 LYS A N 1
ATOM 626 C CA . LYS A 1 84 ? -17.631 1.905 30.964 1.00 58.19 84 LYS A CA 1
ATOM 627 C C . LYS A 1 84 ? -16.135 1.576 31.038 1.00 58.19 84 LYS A C 1
ATOM 629 O O . LYS A 1 84 ? -15.331 2.401 30.614 1.00 58.19 84 LYS A O 1
ATOM 634 N N . ILE A 1 85 ? -15.771 0.387 31.528 1.00 64.56 85 ILE A N 1
ATOM 635 C CA . ILE A 1 85 ? -14.373 -0.084 31.574 1.00 64.56 85 ILE A CA 1
ATOM 636 C C . ILE A 1 85 ? -13.895 -0.436 30.161 1.00 64.56 85 ILE A C 1
ATOM 638 O O . ILE A 1 85 ? -12.836 0.026 29.736 1.00 64.56 85 ILE A O 1
ATOM 642 N N . HIS A 1 86 ? -14.722 -1.155 29.393 1.00 69.50 86 HIS A N 1
ATOM 643 C CA . HIS A 1 86 ? -14.438 -1.445 27.985 1.00 69.50 86 HIS A CA 1
ATOM 644 C C . HIS A 1 86 ? -14.316 -0.171 27.144 1.00 69.50 86 HIS A C 1
ATOM 646 O O . HIS A 1 86 ? -13.440 -0.099 26.295 1.00 69.50 86 HIS A O 1
ATOM 652 N N . ARG A 1 87 ? -15.106 0.871 27.426 1.00 67.31 87 ARG A N 1
ATOM 653 C CA . ARG A 1 87 ? -15.014 2.177 26.762 1.00 67.31 87 ARG A CA 1
ATOM 654 C C . ARG A 1 87 ? -13.673 2.871 27.000 1.00 67.31 87 ARG A C 1
ATOM 656 O O . ARG A 1 87 ? -13.170 3.490 26.074 1.00 67.31 87 ARG A O 1
ATOM 663 N N . ASN A 1 88 ? -13.066 2.750 28.182 1.00 69.88 88 ASN A N 1
ATOM 664 C CA . ASN A 1 88 ? -11.745 3.338 28.431 1.00 69.88 88 ASN A CA 1
ATOM 665 C C . ASN A 1 88 ? -10.635 2.606 27.657 1.00 69.88 88 ASN A C 1
ATOM 667 O O . ASN A 1 88 ? -9.779 3.243 27.051 1.00 69.88 88 ASN A O 1
ATOM 671 N N . LEU A 1 89 ? -10.696 1.270 27.608 1.00 75.88 89 LEU A N 1
ATOM 672 C CA . LEU A 1 89 ? -9.790 0.467 26.781 1.00 75.88 89 LEU A CA 1
ATOM 673 C C . LEU A 1 89 ? -10.007 0.740 25.285 1.00 75.88 89 LEU A C 1
ATOM 675 O O . LEU A 1 89 ? -9.056 0.823 24.513 1.00 75.88 89 LEU A O 1
ATOM 679 N N . PHE A 1 90 ? -11.262 0.931 24.882 1.00 70.38 90 PHE A N 1
ATOM 680 C CA . PHE A 1 90 ? -11.617 1.228 23.507 1.00 70.38 90 PHE A CA 1
ATOM 681 C C . PHE A 1 90 ? -11.124 2.610 23.067 1.00 70.38 90 PHE A C 1
ATOM 683 O O . PHE A 1 90 ? -10.561 2.743 21.987 1.00 70.38 90 PHE A O 1
ATOM 690 N N . ILE A 1 91 ? -11.245 3.620 23.933 1.00 71.50 91 ILE A N 1
ATOM 691 C CA . ILE A 1 91 ? -10.675 4.956 23.715 1.00 71.50 91 ILE A CA 1
ATOM 692 C C . ILE A 1 91 ? -9.146 4.886 23.616 1.00 71.50 91 ILE A C 1
ATOM 694 O O . ILE A 1 91 ? -8.575 5.545 22.753 1.00 71.50 91 ILE A O 1
ATOM 698 N N . ALA A 1 92 ? -8.480 4.069 24.438 1.00 79.44 92 ALA A N 1
ATOM 699 C CA . ALA A 1 92 ? -7.034 3.872 24.336 1.00 79.44 92 ALA A CA 1
ATOM 700 C C . ALA A 1 92 ? -6.631 3.250 22.987 1.00 79.44 92 ALA A C 1
ATOM 702 O O . ALA A 1 92 ? -5.719 3.755 22.337 1.00 79.44 92 ALA A O 1
ATOM 703 N N . MET A 1 93 ? -7.353 2.223 22.521 1.00 73.75 93 MET A N 1
ATOM 704 C CA . MET A 1 93 ? -7.141 1.628 21.193 1.00 73.75 93 MET A CA 1
ATOM 705 C C . MET A 1 93 ? -7.434 2.619 20.055 1.00 73.75 93 MET A C 1
ATOM 707 O O . MET A 1 93 ? -6.678 2.688 19.090 1.00 73.75 93 MET A O 1
ATOM 711 N N . LEU A 1 94 ? -8.480 3.437 20.181 1.00 72.88 94 LEU A N 1
ATOM 712 C CA . LEU A 1 94 ? -8.805 4.529 19.257 1.00 72.88 94 LEU A CA 1
ATOM 713 C C . LEU A 1 94 ? -7.677 5.559 19.173 1.00 72.88 94 LEU A C 1
ATOM 715 O O . LEU A 1 94 ? -7.242 5.905 18.081 1.00 72.88 94 LEU A O 1
ATOM 719 N N . MET A 1 95 ? -7.186 6.031 20.320 1.00 75.81 95 MET A N 1
ATOM 720 C CA . MET A 1 95 ? -6.081 6.989 20.394 1.00 75.81 95 MET A CA 1
ATOM 721 C C . MET A 1 95 ? -4.793 6.397 19.828 1.00 75.81 95 MET A C 1
ATOM 723 O O . MET A 1 95 ? -4.073 7.088 19.112 1.00 75.81 95 MET A O 1
ATOM 727 N N . GLN A 1 96 ? -4.529 5.116 20.095 1.00 80.56 96 GLN A N 1
ATOM 728 C CA . GLN A 1 96 ? -3.411 4.385 19.515 1.00 80.56 96 GLN A CA 1
ATOM 729 C C . GLN A 1 96 ? -3.528 4.357 17.985 1.00 80.56 96 GLN A C 1
ATOM 731 O O . GLN A 1 96 ? -2.624 4.818 17.296 1.00 80.56 96 GLN A O 1
ATOM 736 N N . ILE A 1 97 ? -4.660 3.915 17.438 1.00 73.31 97 ILE A N 1
ATOM 737 C CA . ILE A 1 97 ? -4.887 3.842 15.988 1.00 73.31 97 ILE A CA 1
ATOM 738 C C . ILE A 1 97 ? -4.832 5.230 15.334 1.00 73.31 97 ILE A C 1
ATOM 740 O O . ILE A 1 97 ? -4.199 5.379 14.292 1.00 73.31 97 ILE A O 1
ATOM 744 N N . LEU A 1 98 ? -5.429 6.259 15.944 1.00 74.69 98 LEU A N 1
ATOM 745 C CA . LEU A 1 98 ? -5.362 7.639 15.456 1.00 74.69 98 LEU A CA 1
ATOM 746 C C . LEU A 1 98 ? -3.928 8.172 15.467 1.00 74.69 98 LEU A C 1
ATOM 748 O O . LEU A 1 98 ? -3.516 8.803 14.501 1.00 74.69 98 LEU A O 1
ATOM 752 N N . ALA A 1 99 ? -3.142 7.893 16.509 1.00 80.00 99 ALA A N 1
ATOM 753 C CA . ALA A 1 99 ? -1.730 8.261 16.547 1.00 80.00 99 ALA A CA 1
ATOM 754 C C . ALA A 1 99 ? -0.936 7.548 15.444 1.00 80.00 99 ALA A C 1
ATOM 756 O O . ALA A 1 99 ? -0.175 8.194 14.727 1.00 80.00 99 ALA A O 1
ATOM 757 N N . HIS A 1 100 ? -1.161 6.246 15.246 1.00 79.12 100 HIS A N 1
ATOM 758 C CA . HIS A 1 100 ? -0.555 5.483 14.153 1.00 79.12 100 HIS A CA 1
ATOM 759 C C . HIS A 1 100 ? -0.963 6.023 12.773 1.00 79.12 100 HIS A C 1
ATOM 761 O O . HIS A 1 100 ? -0.106 6.157 11.905 1.00 79.12 100 HIS A O 1
ATOM 767 N N . LEU A 1 101 ? -2.228 6.406 12.574 1.00 71.44 101 LEU A N 1
ATOM 768 C CA . LEU A 1 101 ? -2.725 7.002 11.330 1.00 71.44 101 LEU A CA 1
ATOM 769 C C . LEU A 1 101 ? -2.164 8.413 11.098 1.00 71.44 101 LEU A C 1
ATOM 771 O O . LEU A 1 101 ? -1.822 8.774 9.974 1.00 71.44 101 LEU A O 1
ATOM 775 N N . LEU A 1 102 ? -2.029 9.224 12.147 1.00 78.06 102 LEU A N 1
ATOM 776 C CA . LEU A 1 102 ? -1.423 10.555 12.072 1.00 78.06 102 LEU A CA 1
ATOM 777 C C . LEU A 1 102 ? 0.076 10.473 11.769 1.00 78.06 102 LEU A C 1
ATOM 779 O O . LEU A 1 102 ? 0.587 11.261 10.979 1.00 78.06 102 LEU A O 1
ATOM 783 N N . LEU A 1 103 ? 0.782 9.509 12.356 1.00 79.69 103 LEU A N 1
ATOM 784 C CA . LEU A 1 103 ? 2.186 9.245 12.047 1.00 79.69 103 LEU A CA 1
ATOM 785 C C . LEU A 1 103 ? 2.343 8.715 10.620 1.00 79.69 103 LEU A C 1
ATOM 787 O O . LEU A 1 103 ? 3.144 9.253 9.865 1.00 79.69 103 LEU A O 1
ATOM 791 N N . ALA A 1 104 ? 1.524 7.743 10.214 1.00 69.06 104 ALA A N 1
ATOM 792 C CA . ALA A 1 104 ? 1.525 7.218 8.852 1.00 69.06 104 ALA A CA 1
ATOM 793 C C . ALA A 1 104 ? 1.201 8.308 7.822 1.00 69.06 104 ALA A C 1
ATOM 795 O O . ALA A 1 104 ? 1.901 8.442 6.825 1.00 69.06 104 ALA A O 1
ATOM 796 N N . SER A 1 105 ? 0.199 9.151 8.077 1.00 69.12 105 SER A N 1
ATOM 797 C CA . SER A 1 105 ? -0.138 10.263 7.181 1.00 69.12 105 SER A CA 1
ATOM 798 C C . SER A 1 105 ? 0.956 11.335 7.130 1.00 69.12 105 SER A C 1
ATOM 800 O O . SER A 1 105 ? 1.202 11.883 6.059 1.00 69.12 105 SER A O 1
ATOM 802 N N . ARG A 1 106 ? 1.673 11.601 8.233 1.00 71.81 106 ARG A N 1
ATOM 803 C CA . ARG A 1 106 ? 2.864 12.471 8.239 1.00 71.81 106 ARG A CA 1
ATOM 804 C C . ARG A 1 106 ? 4.027 11.879 7.445 1.00 71.81 106 ARG A C 1
ATOM 806 O O . ARG A 1 106 ? 4.646 12.604 6.669 1.00 71.81 106 ARG A O 1
ATOM 813 N N . GLU A 1 107 ? 4.303 10.587 7.586 1.00 69.19 107 GLU A N 1
ATOM 814 C CA . GLU A 1 107 ? 5.313 9.880 6.785 1.00 69.19 107 GLU A CA 1
ATOM 815 C C . GLU A 1 107 ? 4.950 9.891 5.291 1.00 69.19 107 GLU A C 1
ATOM 817 O O . GLU A 1 107 ? 5.787 10.178 4.431 1.00 69.19 107 GLU A O 1
ATOM 822 N N . ILE A 1 108 ? 3.672 9.689 4.960 1.00 65.69 108 ILE A N 1
ATOM 823 C CA . ILE A 1 108 ? 3.164 9.786 3.586 1.00 65.69 108 ILE A CA 1
ATOM 824 C C . ILE A 1 108 ? 3.281 11.227 3.059 1.00 65.69 108 ILE A C 1
ATOM 826 O O . ILE A 1 108 ? 3.736 11.441 1.939 1.00 65.69 108 ILE A O 1
ATOM 830 N N . ALA A 1 109 ? 2.942 12.245 3.851 1.00 62.00 109 ALA A N 1
ATOM 831 C CA . ALA A 1 109 ? 3.086 13.647 3.448 1.00 62.00 109 ALA A CA 1
ATOM 832 C C . ALA A 1 109 ? 4.558 14.040 3.227 1.00 62.00 109 ALA A C 1
ATOM 834 O O . ALA A 1 109 ? 4.880 14.775 2.289 1.00 62.00 109 ALA A O 1
ATOM 835 N N . THR A 1 110 ? 5.461 13.507 4.052 1.00 62.22 110 THR A N 1
ATOM 836 C CA . THR A 1 110 ? 6.912 13.730 3.958 1.00 62.22 110 THR A CA 1
ATOM 837 C C . THR A 1 110 ? 7.521 13.002 2.754 1.00 62.22 110 THR A C 1
ATOM 839 O O . THR A 1 110 ? 8.376 13.541 2.054 1.00 62.22 110 THR A O 1
ATOM 842 N N . SER A 1 111 ? 7.066 11.784 2.456 1.00 60.81 111 SER A N 1
ATOM 843 C CA . SER A 1 111 ? 7.489 11.053 1.256 1.00 60.81 111 SER A CA 1
ATOM 844 C C . SER A 1 111 ? 6.942 11.688 -0.025 1.00 60.81 111 SER A C 1
ATOM 846 O O . SER A 1 111 ? 7.703 11.856 -0.976 1.00 60.81 111 SER A O 1
ATOM 848 N N . ARG A 1 112 ? 5.685 12.157 -0.049 1.00 58.69 112 ARG A N 1
ATOM 849 C CA . ARG A 1 112 ? 5.133 12.900 -1.198 1.00 58.69 112 ARG A CA 1
ATOM 850 C C . ARG A 1 112 ? 5.849 14.224 -1.450 1.00 58.69 112 ARG A C 1
ATOM 852 O O . ARG A 1 112 ? 6.114 14.539 -2.603 1.00 58.69 112 ARG A O 1
ATOM 859 N N . THR A 1 113 ? 6.226 14.967 -0.408 1.00 58.44 113 THR A N 1
ATOM 860 C CA . THR A 1 113 ? 7.009 16.209 -0.570 1.00 58.44 113 THR A CA 1
ATOM 861 C C . THR A 1 113 ? 8.410 15.945 -1.113 1.00 58.44 113 THR A C 1
ATOM 863 O O . THR A 1 113 ? 8.840 16.665 -2.009 1.00 58.44 113 THR A O 1
ATOM 866 N N . LYS A 1 114 ? 9.092 14.877 -0.677 1.00 55.19 114 LYS A N 1
ATOM 867 C CA . LYS A 1 114 ? 10.369 14.449 -1.280 1.00 55.19 114 LYS A CA 1
ATOM 868 C C . LYS A 1 114 ? 10.210 14.022 -2.745 1.00 55.19 114 LYS A C 1
ATOM 870 O O . LYS A 1 114 ? 11.026 14.396 -3.580 1.00 55.19 114 LYS A O 1
ATOM 875 N N . VAL A 1 115 ? 9.146 13.287 -3.074 1.00 58.31 115 VAL A N 1
ATOM 876 C CA . VAL A 1 115 ? 8.847 12.846 -4.449 1.00 58.31 115 VAL A CA 1
ATOM 877 C C . VAL A 1 115 ? 8.458 14.021 -5.357 1.00 58.31 115 VAL A C 1
ATOM 879 O O . VAL A 1 115 ? 8.862 14.054 -6.515 1.00 58.31 115 VAL A O 1
ATOM 882 N N . GLN A 1 116 ? 7.713 15.011 -4.855 1.00 55.31 116 GLN A N 1
ATOM 883 C CA . GLN A 1 116 ? 7.370 16.226 -5.605 1.00 55.31 116 GLN A CA 1
ATOM 884 C C . GLN A 1 116 ? 8.566 17.166 -5.773 1.00 55.31 116 GLN A C 1
ATOM 886 O O . GLN A 1 116 ? 8.710 17.738 -6.848 1.00 55.31 116 GLN A O 1
ATOM 891 N N . ALA A 1 117 ? 9.448 17.274 -4.776 1.00 52.88 117 ALA A N 1
ATOM 892 C CA . ALA A 1 117 ? 10.709 18.004 -4.911 1.00 52.88 117 ALA A CA 1
ATOM 893 C C . ALA A 1 117 ? 11.614 17.365 -5.980 1.00 52.88 117 ALA A C 1
ATOM 895 O O . ALA A 1 117 ? 12.117 18.064 -6.849 1.00 52.88 117 ALA A O 1
ATOM 896 N N . ALA A 1 118 ? 11.720 16.032 -6.007 1.00 51.75 118 ALA A N 1
ATOM 897 C CA . ALA A 1 118 ? 12.468 15.316 -7.043 1.00 51.75 118 ALA A CA 1
ATOM 898 C C . ALA A 1 118 ? 11.853 15.437 -8.453 1.00 51.75 118 ALA A C 1
ATOM 900 O O . ALA A 1 118 ? 12.546 15.219 -9.439 1.00 51.75 118 ALA A O 1
ATOM 901 N N . LYS A 1 119 ? 10.565 15.785 -8.568 1.00 47.44 119 LYS A N 1
ATOM 902 C CA . LYS A 1 119 ? 9.876 15.997 -9.853 1.00 47.44 119 LYS A CA 1
ATOM 903 C C . LYS A 1 119 ? 9.972 17.438 -10.371 1.00 47.44 119 LYS A C 1
ATOM 905 O O . LYS A 1 119 ? 9.604 17.678 -11.511 1.00 47.44 119 LYS A O 1
ATOM 910 N N . LEU A 1 120 ? 10.426 18.377 -9.540 1.00 44.97 120 LEU A N 1
ATOM 911 C CA . LEU A 1 120 ? 10.677 19.778 -9.905 1.00 44.97 120 LEU A CA 1
ATOM 912 C C . LEU A 1 120 ? 12.137 20.036 -10.314 1.00 44.97 120 LEU A C 1
ATOM 914 O O . LEU A 1 120 ? 12.431 21.095 -10.855 1.00 44.97 120 LEU A O 1
ATOM 918 N N . GLU A 1 121 ? 13.028 19.073 -10.070 1.00 48.62 121 GLU A N 1
ATOM 919 C CA . GLU A 1 121 ? 14.452 19.110 -10.443 1.00 48.62 121 GLU A CA 1
ATOM 920 C C . GLU A 1 121 ? 14.732 18.428 -11.806 1.00 48.62 121 GLU A C 1
ATOM 922 O O . GLU A 1 121 ? 15.890 18.308 -12.202 1.00 48.62 121 GLU A O 1
ATOM 927 N N . PHE A 1 122 ? 13.686 17.976 -12.515 1.00 41.41 122 PHE A N 1
ATOM 928 C CA . PHE A 1 122 ? 13.740 17.434 -13.882 1.00 41.41 122 PHE A CA 1
ATOM 929 C C . PHE A 1 122 ? 12.861 18.246 -14.833 1.00 41.41 122 PHE A C 1
ATOM 931 O O . PHE A 1 122 ? 11.683 18.485 -14.481 1.00 41.41 122 PHE A O 1
#

Sequence (122 aa):
PEGRAHRVCHSSGRWLGGDGHPVENISKSFSNYSTCFSPFSNQFLDGKSSAEISIIGDVLSSMSLAFAVAIFCCYSSLSSVRNKIHRNLFIAMLMQILAHLLLASREIATSRTKVQAAKLEF

Solvent-accessible surface area (backbone atoms only — not comparable to full-atom values): 7089 Å² total; per-residue (Å²): 133,87,49,61,69,49,71,59,74,39,98,86,79,29,41,23,20,82,85,72,45,70,37,89,51,74,91,61,39,41,68,49,49,78,56,55,58,61,74,73,66,52,58,70,68,39,70,69,46,56,53,52,54,51,52,52,49,52,52,51,52,53,50,54,54,50,49,54,52,49,53,56,59,60,60,60,71,66,80,47,85,75,44,57,61,52,47,54,55,48,50,51,52,49,52,50,51,50,50,53,50,52,50,49,50,48,53,49,52,52,50,50,50,54,53,52,53,62,57,71,77,104

Organism: NCBI:txid282301

Secondary structure (DSSP, 8-state):
-----B-PBPTTSPBBBTTSSBPSSGGGB--B-TTTS-TTTHHHHSHHHHHHHHHHHHHHHHHHHHHHHHHHHHHTT---TTHHHHHHHHHHHHHHHHHHHHHHHHHHHHHHHHHHHHHH--

Mean predicted aligned error: 17.93 Å

pLDDT: mean 70.43, std 12.15, range [41.41, 88.25]

Foldseek 3Di:
DDQDKDWDADPVRATAAPVRDGDPDPVRHDIDRVSVDDCVVVVCVPCVVVVVVVVVVVVVVVVVLVVVLVVVVVVLVPDDPVVVVVVVVNVVVVVVVVVVVVVVVVVVVVVVVVVVVVVVVD

Radius of gyration: 29.1 Å; Cα contacts (8 Å, |Δi|>4): 66; chains: 1; bounding box: 60×41×76 Å

InterPro domains:
  IPR000832 GPCR, family 2, secretin-like [PF00002] (53-112)
  IPR050332 G-protein coupled receptor 2 [PTHR45620] (3-104)